Protein AF-A0A0C9S040-F1 (afdb_monomer_lite)

Structure (mmCIF, N/CA/C/O backbone):
data_AF-A0A0C9S040-F1
#
_entry.id   AF-A0A0C9S040-F1
#
loop_
_atom_site.group_PDB
_atom_site.id
_atom_site.type_symbol
_atom_site.label_atom_id
_atom_site.label_alt_id
_atom_site.label_comp_id
_atom_site.label_asym_id
_atom_site.label_entity_id
_atom_site.label_seq_id
_atom_site.pdbx_PDB_ins_code
_atom_site.Cartn_x
_atom_site.Cartn_y
_atom_site.Cartn_z
_atom_site.occupancy
_atom_site.B_iso_or_equiv
_atom_site.auth_seq_id
_atom_site.auth_comp_id
_atom_site.auth_asym_id
_atom_site.auth_atom_id
_atom_site.pdbx_PDB_model_num
ATOM 1 N N . VAL A 1 1 ? 2.279 -11.342 -11.934 1.00 84.12 1 VAL A N 1
ATOM 2 C CA . VAL A 1 1 ? 2.786 -9.944 -11.897 1.00 84.12 1 VAL A CA 1
ATOM 3 C C . VAL A 1 1 ? 4.311 -9.869 -11.850 1.00 84.12 1 VAL A C 1
ATOM 5 O O . VAL A 1 1 ? 4.880 -9.304 -12.769 1.00 84.12 1 VAL A O 1
ATOM 8 N N . LEU A 1 2 ? 4.986 -10.431 -10.835 1.00 86.75 2 LEU A N 1
ATOM 9 C CA . LEU A 1 2 ? 6.439 -10.244 -10.645 1.00 86.75 2 LEU A CA 1
ATOM 10 C C . LEU A 1 2 ? 7.306 -10.758 -11.810 1.00 86.75 2 LEU A C 1
ATOM 12 O O . LEU A 1 2 ? 8.221 -10.061 -12.237 1.00 86.75 2 LEU A O 1
ATOM 16 N N . GLU A 1 3 ? 6.994 -11.932 -12.362 1.00 86.62 3 GLU A N 1
ATOM 17 C CA . GLU A 1 3 ? 7.709 -12.482 -13.528 1.00 86.62 3 GLU A CA 1
ATOM 18 C C . GLU A 1 3 ? 7.526 -11.610 -14.780 1.00 86.62 3 GLU A C 1
ATOM 20 O O . GLU A 1 3 ? 8.490 -11.266 -15.460 1.00 86.62 3 GLU A O 1
ATOM 25 N N . ASP A 1 4 ? 6.288 -11.183 -15.041 1.00 87.44 4 ASP A N 1
ATOM 26 C CA . ASP A 1 4 ? 5.953 -10.288 -16.151 1.00 87.44 4 ASP A CA 1
ATOM 27 C C . ASP A 1 4 ? 6.653 -8.925 -16.013 1.00 87.44 4 ASP A C 1
ATOM 29 O O . ASP A 1 4 ? 7.195 -8.408 -16.990 1.00 87.44 4 ASP A O 1
ATOM 33 N N . PHE A 1 5 ? 6.731 -8.377 -14.798 1.00 91.38 5 PHE A N 1
ATOM 34 C CA . PHE A 1 5 ? 7.498 -7.165 -14.513 1.00 91.38 5 PHE A CA 1
ATOM 35 C C . PHE A 1 5 ? 8.992 -7.357 -14.799 1.00 91.38 5 PHE A C 1
ATOM 37 O O . PHE A 1 5 ? 9.573 -6.557 -15.528 1.00 91.38 5 PHE A O 1
ATOM 44 N N . ALA A 1 6 ? 9.608 -8.432 -14.298 1.00 90.56 6 ALA A N 1
ATOM 45 C CA . ALA A 1 6 ? 11.033 -8.706 -14.497 1.00 90.56 6 ALA A CA 1
ATOM 46 C C . ALA A 1 6 ? 11.404 -8.948 -15.971 1.00 90.56 6 ALA A C 1
ATOM 48 O O . ALA A 1 6 ? 12.523 -8.644 -16.381 1.00 90.56 6 ALA A O 1
ATOM 49 N N . SER A 1 7 ? 10.462 -9.448 -16.778 1.00 90.38 7 SER A N 1
ATOM 50 C CA . SER A 1 7 ? 10.652 -9.597 -18.226 1.00 90.38 7 SER A CA 1
ATOM 51 C C . SER A 1 7 ? 10.670 -8.259 -18.982 1.00 90.38 7 SER A C 1
ATOM 53 O O . SER A 1 7 ? 11.285 -8.160 -20.042 1.00 90.38 7 SER A O 1
ATOM 55 N N . LYS A 1 8 ? 10.012 -7.224 -18.440 1.00 88.44 8 LYS A N 1
ATOM 56 C CA . LYS A 1 8 ? 9.801 -5.922 -19.099 1.00 88.44 8 LYS A CA 1
ATOM 57 C C . LYS A 1 8 ? 10.643 -4.792 -18.507 1.00 88.44 8 LYS A C 1
ATOM 59 O O . LYS A 1 8 ? 10.935 -3.829 -19.209 1.00 88.44 8 LYS A O 1
ATOM 64 N N . VAL A 1 9 ? 11.035 -4.896 -17.238 1.00 89.75 9 VAL A N 1
ATOM 65 C CA . VAL A 1 9 ? 11.818 -3.887 -16.515 1.00 89.75 9 VAL A CA 1
ATOM 66 C C . VAL A 1 9 ? 13.163 -4.490 -16.099 1.00 89.75 9 VAL A C 1
ATOM 68 O O . VAL A 1 9 ? 13.191 -5.364 -15.228 1.00 89.75 9 VAL A O 1
ATOM 71 N N . PRO A 1 10 ? 14.288 -4.027 -16.677 1.00 90.25 10 PRO A N 1
ATOM 72 C CA . PRO A 1 10 ? 15.604 -4.590 -16.398 1.00 90.25 10 PRO A CA 1
ATOM 73 C C . PRO A 1 10 ? 15.981 -4.537 -14.912 1.00 90.25 10 PRO A C 1
ATOM 75 O O . PRO A 1 10 ? 15.891 -3.494 -14.272 1.00 90.25 10 PRO A O 1
ATOM 78 N N . SER A 1 11 ? 16.481 -5.648 -14.367 1.00 88.56 11 SER A N 1
ATOM 79 C CA . SER A 1 11 ? 16.785 -5.775 -12.931 1.00 88.56 11 SER A CA 1
ATOM 80 C C . SER A 1 11 ? 17.815 -4.785 -12.395 1.00 88.56 11 SER A C 1
ATOM 82 O O . SER A 1 11 ? 17.734 -4.361 -11.244 1.00 88.56 11 SER A O 1
ATOM 84 N N . HIS A 1 12 ? 18.755 -4.357 -13.234 1.00 89.25 12 HIS A N 1
ATOM 85 C CA . HIS A 1 12 ? 19.780 -3.388 -12.851 1.00 89.25 12 HIS A CA 1
ATOM 86 C C . HIS A 1 12 ? 19.231 -1.970 -12.620 1.00 89.25 12 HIS A C 1
ATOM 88 O O . HIS A 1 12 ? 19.921 -1.161 -12.007 1.00 89.25 12 HIS A O 1
ATOM 94 N N . THR A 1 13 ? 18.018 -1.649 -13.090 1.00 88.12 13 THR A N 1
ATOM 95 C CA . THR A 1 13 ? 17.415 -0.318 -12.905 1.00 88.12 13 THR A CA 1
ATOM 96 C C . THR A 1 13 ? 16.521 -0.234 -11.671 1.00 88.12 13 THR A C 1
ATOM 98 O O . THR A 1 13 ? 16.062 0.856 -11.341 1.00 88.12 13 THR A O 1
ATOM 101 N N . TRP A 1 14 ? 16.252 -1.352 -10.985 1.00 89.94 14 TRP A N 1
ATOM 102 C CA . TRP A 1 14 ? 15.253 -1.415 -9.912 1.00 89.94 14 TRP A CA 1
ATOM 103 C C . TRP A 1 14 ? 15.593 -0.522 -8.714 1.00 89.94 14 TRP A C 1
ATOM 105 O O . TRP A 1 14 ? 14.706 0.124 -8.169 1.00 89.94 14 TRP A O 1
ATOM 115 N N . SER A 1 15 ? 16.868 -0.435 -8.325 1.00 88.81 15 SER A N 1
ATOM 116 C CA . SER A 1 15 ? 17.301 0.351 -7.159 1.00 88.81 15 SER A CA 1
ATOM 117 C C . SER A 1 15 ? 17.178 1.865 -7.345 1.00 88.81 15 SER A C 1
ATOM 119 O O . SER A 1 15 ? 17.129 2.596 -6.362 1.00 88.81 15 SER A O 1
ATOM 121 N N . SER A 1 16 ? 17.172 2.342 -8.590 1.00 88.19 16 SER A N 1
ATOM 122 C CA . SER A 1 16 ? 17.069 3.765 -8.940 1.00 88.19 16 SER A CA 1
ATOM 123 C C . SER A 1 16 ? 15.746 4.108 -9.623 1.00 88.19 16 SER A C 1
ATOM 125 O O . SER A 1 16 ? 15.603 5.197 -10.177 1.00 88.19 16 SER A O 1
ATOM 127 N N . LEU A 1 17 ? 14.808 3.163 -9.662 1.00 88.94 17 LEU A N 1
ATOM 128 C CA . LEU A 1 17 ? 13.544 3.330 -10.355 1.00 88.94 17 LEU A CA 1
ATOM 129 C C . LEU A 1 17 ? 12.664 4.316 -9.583 1.00 88.94 17 LEU A C 1
ATOM 131 O O . LEU A 1 17 ? 12.450 4.161 -8.383 1.00 88.94 17 LEU A O 1
ATOM 135 N N . VAL A 1 18 ? 12.114 5.302 -10.286 1.00 86.19 18 VAL A N 1
ATOM 136 C CA . VAL A 1 18 ? 11.080 6.188 -9.747 1.00 86.19 18 VAL A CA 1
ATOM 137 C C . VAL A 1 18 ? 9.745 5.764 -10.343 1.00 86.19 18 VAL A C 1
ATOM 139 O O . VAL A 1 18 ? 9.658 5.548 -11.554 1.00 86.19 18 VAL A O 1
ATOM 142 N N . GLU A 1 19 ? 8.706 5.662 -9.514 1.00 84.31 19 GLU A N 1
ATOM 143 C CA . GLU A 1 19 ? 7.363 5.215 -9.913 1.00 84.31 19 GLU A CA 1
ATOM 144 C C . GLU A 1 19 ? 6.849 5.936 -11.170 1.00 84.31 19 GLU A C 1
ATOM 146 O O . GLU A 1 19 ? 6.439 5.287 -12.127 1.00 84.31 19 GLU A O 1
ATOM 151 N N . SER A 1 20 ? 6.991 7.264 -11.228 1.00 82.69 20 SER A N 1
ATOM 152 C CA . SER A 1 20 ? 6.561 8.091 -12.366 1.00 82.69 20 SER A CA 1
ATOM 153 C C . SER A 1 20 ? 7.306 7.818 -13.678 1.00 82.69 20 SER A C 1
ATOM 155 O O . SER A 1 20 ? 6.823 8.181 -14.748 1.00 82.69 20 SER A O 1
ATOM 157 N N . THR A 1 21 ? 8.482 7.192 -13.612 1.00 83.50 21 THR A N 1
ATOM 158 C CA . THR A 1 21 ? 9.308 6.851 -14.783 1.00 83.50 21 THR A CA 1
ATOM 159 C C . THR A 1 21 ? 9.160 5.392 -15.209 1.00 83.50 21 THR A C 1
ATOM 161 O O . THR A 1 21 ? 9.631 5.007 -16.281 1.00 83.50 21 THR A O 1
ATOM 164 N N . CYS A 1 22 ? 8.501 4.571 -14.389 1.00 86.06 22 CYS A N 1
ATOM 165 C CA . CYS A 1 22 ? 8.277 3.166 -14.679 1.00 86.06 22 CYS A CA 1
ATOM 166 C C . CYS A 1 22 ? 7.223 3.012 -15.783 1.00 86.06 22 CYS A C 1
ATOM 168 O O . CYS A 1 22 ? 6.063 3.368 -15.605 1.00 86.06 22 CYS A O 1
ATOM 170 N N . GLN A 1 23 ? 7.604 2.429 -16.920 1.00 84.25 23 GLN A N 1
ATOM 171 C CA . GLN A 1 23 ? 6.692 2.203 -18.052 1.00 84.25 23 GLN A CA 1
ATOM 172 C C . GLN A 1 23 ? 5.905 0.885 -17.954 1.00 84.25 23 GLN A C 1
ATOM 174 O O . GLN A 1 23 ? 5.395 0.377 -18.953 1.00 84.25 23 GLN A O 1
ATOM 179 N N . TYR A 1 24 ? 5.804 0.295 -16.763 1.00 89.25 24 TYR A N 1
ATOM 180 C CA . TYR A 1 24 ? 5.072 -0.952 -16.582 1.00 89.25 24 TYR A CA 1
ATOM 181 C C . TYR A 1 24 ? 3.561 -0.704 -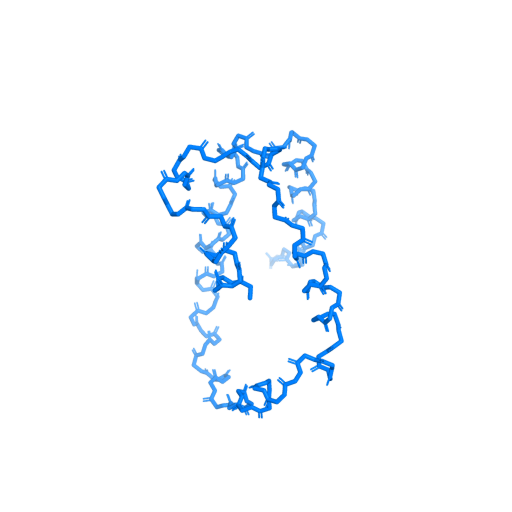16.465 1.00 89.25 24 TYR A C 1
ATOM 183 O O . TYR A 1 24 ? 3.080 -0.212 -15.451 1.00 89.25 24 TYR A O 1
ATOM 191 N N . GLN A 1 25 ? 2.804 -1.096 -17.493 1.00 88.81 25 GLN A N 1
ATOM 192 C CA . GLN A 1 25 ? 1.348 -0.881 -17.572 1.00 88.81 25 GLN A CA 1
ATOM 193 C C . GLN A 1 25 ? 0.506 -2.096 -17.132 1.00 88.81 25 GLN A C 1
ATOM 195 O O . GLN A 1 25 ? -0.718 -2.055 -17.186 1.00 88.81 25 GLN A O 1
ATOM 200 N N . GLY A 1 26 ? 1.132 -3.198 -16.701 1.00 88.56 26 GLY A N 1
ATOM 201 C CA . GLY A 1 26 ? 0.414 -4.444 -16.398 1.00 88.56 26 GLY A CA 1
ATOM 202 C C . GLY A 1 26 ? -0.415 -4.418 -15.107 1.00 88.56 26 GLY A C 1
ATOM 203 O O . GLY A 1 26 ? -1.333 -5.221 -14.966 1.00 88.56 26 GLY A O 1
ATOM 204 N N . LEU A 1 27 ? -0.112 -3.516 -14.163 1.00 90.06 27 LEU A N 1
ATOM 205 C CA . LEU A 1 27 ? -0.707 -3.535 -12.818 1.00 90.06 27 LEU A CA 1
ATOM 206 C C . LEU A 1 27 ? -2.226 -3.349 -12.822 1.00 90.06 27 LEU A C 1
ATOM 208 O O . LEU A 1 27 ? -2.912 -4.066 -12.102 1.00 90.06 27 LEU A O 1
ATOM 212 N N . GLU A 1 28 ? -2.749 -2.427 -13.630 1.00 89.62 28 GLU A N 1
ATOM 213 C CA . GLU A 1 28 ? -4.185 -2.129 -13.672 1.00 89.62 28 GLU A CA 1
ATOM 214 C C . GLU A 1 28 ? -4.998 -3.325 -14.184 1.00 89.62 28 GLU A C 1
ATOM 216 O O . GLU A 1 28 ? -6.003 -3.702 -13.581 1.00 89.62 28 GLU A O 1
ATOM 221 N N . ALA A 1 29 ? -4.512 -3.991 -15.236 1.00 88.38 29 ALA A N 1
ATOM 222 C CA . ALA A 1 29 ? -5.146 -5.185 -15.785 1.00 88.38 29 ALA A CA 1
ATOM 223 C C . ALA A 1 29 ? -5.154 -6.344 -14.776 1.00 88.38 29 ALA A C 1
ATOM 225 O O . ALA A 1 29 ? -6.189 -6.978 -14.572 1.00 88.38 29 ALA A O 1
ATOM 226 N N . TYR A 1 30 ? -4.027 -6.596 -14.100 1.00 86.00 30 TYR A N 1
ATOM 227 C CA . TYR A 1 30 ? -3.980 -7.604 -13.040 1.00 86.00 30 TYR A CA 1
ATOM 228 C C . TYR A 1 30 ? -4.889 -7.232 -11.864 1.00 86.00 30 TYR A C 1
ATOM 230 O O . TYR A 1 30 ? -5.595 -8.094 -11.355 1.00 86.00 30 TYR A O 1
ATOM 238 N N . LEU A 1 31 ? -4.936 -5.966 -11.446 1.00 87.69 31 LEU A N 1
ATOM 239 C CA . LEU A 1 31 ? -5.832 -5.546 -10.369 1.00 87.69 31 LEU A CA 1
ATOM 240 C C . LEU A 1 31 ? -7.299 -5.819 -10.724 1.00 87.69 31 LEU A C 1
ATOM 242 O O . LEU A 1 31 ? -8.025 -6.329 -9.873 1.00 87.69 31 LEU A O 1
ATOM 246 N N . ALA A 1 32 ? -7.708 -5.521 -11.962 1.00 87.81 32 ALA A N 1
ATOM 247 C CA . ALA A 1 32 ? -9.066 -5.737 -12.453 1.00 87.81 32 ALA A CA 1
ATOM 248 C C . ALA A 1 32 ? -9.445 -7.226 -12.510 1.00 87.81 32 ALA A C 1
ATOM 250 O O . ALA A 1 32 ? -10.486 -7.604 -11.981 1.00 87.81 32 ALA A O 1
ATOM 251 N N . ILE A 1 33 ? -8.583 -8.079 -13.077 1.00 82.31 33 ILE A N 1
ATOM 252 C CA . ILE A 1 33 ? -8.831 -9.531 -13.182 1.00 82.31 33 ILE A CA 1
ATOM 253 C C . ILE A 1 33 ? -9.012 -10.163 -11.794 1.00 82.31 33 ILE A C 1
ATOM 255 O O . ILE A 1 33 ? -9.860 -11.029 -11.606 1.00 82.31 33 ILE A O 1
ATOM 259 N N . TYR A 1 34 ? -8.253 -9.700 -10.798 1.00 81.00 34 TYR A N 1
ATOM 260 C CA . TYR A 1 34 ? -8.293 -10.250 -9.441 1.00 81.00 34 TYR A CA 1
ATOM 261 C C . TYR A 1 34 ? -9.342 -9.590 -8.526 1.00 81.00 34 TYR A C 1
ATOM 263 O O . TYR A 1 34 ? -9.485 -10.022 -7.381 1.00 81.00 34 TYR A O 1
ATOM 271 N N . GLN A 1 35 ? -10.112 -8.598 -9.000 1.00 81.12 35 GLN A N 1
ATOM 272 C CA . GLN A 1 35 ? -11.323 -8.150 -8.289 1.00 81.12 35 GLN A CA 1
ATOM 273 C C . GLN A 1 35 ? -12.408 -9.234 -8.280 1.00 81.12 35 GLN A C 1
ATOM 275 O O . GLN A 1 35 ? -13.223 -9.275 -7.358 1.00 81.12 35 GLN A O 1
ATOM 280 N N . GLU A 1 36 ? -12.410 -10.122 -9.279 1.00 75.56 36 GLU A N 1
ATOM 281 C CA . GLU A 1 36 ? -13.331 -11.250 -9.381 1.00 75.56 36 GLU A CA 1
ATOM 282 C C . GLU A 1 36 ? -12.574 -12.567 -9.136 1.00 75.56 36 GLU A C 1
ATOM 284 O O . GLU A 1 36 ? -11.969 -13.118 -10.055 1.00 75.56 36 GLU A O 1
ATOM 289 N N . PRO A 1 37 ? -12.624 -13.145 -7.916 1.00 67.31 37 PRO A N 1
ATOM 290 C CA . PRO A 1 37 ? -11.836 -14.333 -7.557 1.00 67.31 37 PRO A CA 1
ATOM 291 C C . PRO A 1 37 ? -12.079 -15.566 -8.439 1.00 67.31 37 PRO A C 1
ATOM 293 O O . PRO A 1 37 ? -11.287 -16.506 -8.417 1.00 67.31 37 PRO A O 1
ATOM 296 N N . LYS A 1 38 ? -13.192 -15.580 -9.184 1.00 66.69 38 LYS A N 1
ATOM 297 C CA . LYS A 1 38 ? -13.572 -16.644 -10.120 1.00 66.69 38 LYS A CA 1
ATOM 298 C C . LYS A 1 38 ? -12.821 -16.563 -11.454 1.00 66.69 38 LYS A C 1
ATOM 300 O O . LYS A 1 38 ? -12.586 -17.606 -12.051 1.00 66.69 38 LYS A O 1
ATOM 305 N N . GLU A 1 39 ? -12.426 -15.363 -11.875 1.00 63.19 39 GLU A N 1
ATOM 306 C CA . GLU A 1 39 ? -11.744 -15.085 -13.149 1.00 63.19 39 GLU A CA 1
ATOM 307 C C . GLU A 1 39 ? -10.206 -15.128 -13.016 1.00 63.19 39 GLU A C 1
ATOM 309 O O . GLU A 1 39 ? -9.485 -15.084 -14.006 1.00 63.19 39 GLU A O 1
ATOM 314 N N . ALA A 1 40 ? -9.684 -15.266 -11.791 1.0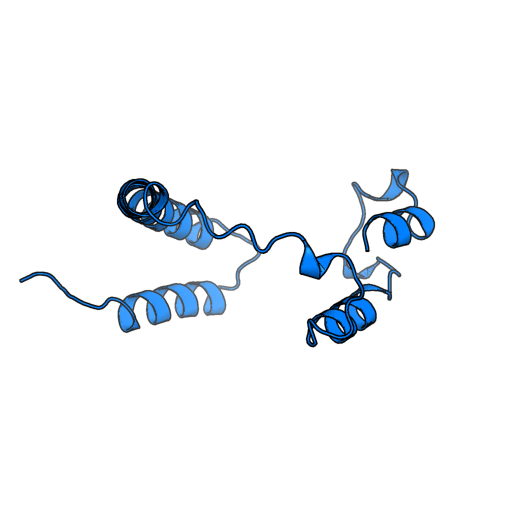0 61.19 40 ALA A N 1
ATOM 315 C CA . ALA A 1 40 ? -8.249 -15.285 -11.479 1.00 61.19 40 ALA A CA 1
ATOM 316 C C . ALA A 1 40 ? -7.514 -16.622 -11.780 1.00 61.19 40 ALA A C 1
ATOM 318 O O . ALA A 1 40 ? -6.310 -16.710 -11.553 1.00 61.19 40 ALA A O 1
ATOM 319 N N . ASP A 1 41 ? -8.237 -17.626 -12.292 1.00 59.16 41 ASP A N 1
ATOM 320 C CA . ASP A 1 41 ? -7.829 -18.991 -12.679 1.00 59.16 41 ASP A CA 1
ATOM 321 C C . ASP A 1 41 ? -7.147 -19.898 -11.613 1.00 59.16 41 ASP A C 1
ATOM 323 O O . ASP A 1 41 ? -6.306 -19.500 -10.809 1.00 59.16 41 ASP A O 1
ATOM 327 N N . ALA A 1 42 ? -7.589 -21.162 -11.638 1.00 51.75 42 ALA A N 1
ATOM 328 C CA . ALA A 1 42 ? -7.245 -22.429 -10.964 1.00 51.75 42 ALA A CA 1
ATOM 329 C C . ALA A 1 42 ? -6.508 -22.506 -9.602 1.00 51.75 42 ALA A C 1
ATOM 331 O O . ALA A 1 42 ? -6.797 -23.436 -8.843 1.00 51.75 42 ALA A O 1
ATOM 332 N N . MET A 1 43 ? -5.586 -21.614 -9.240 1.00 52.78 43 MET A N 1
ATOM 333 C CA . MET A 1 43 ? -4.724 -21.809 -8.058 1.00 52.78 43 MET A CA 1
ATOM 334 C C . MET A 1 43 ? -5.353 -21.327 -6.739 1.00 52.78 43 MET A C 1
ATOM 336 O O . MET A 1 43 ? -4.999 -21.802 -5.661 1.00 52.78 43 MET A O 1
ATOM 340 N N . THR A 1 44 ? -6.386 -20.485 -6.819 1.00 53.97 44 THR A N 1
ATOM 341 C CA . THR A 1 44 ? -7.182 -20.001 -5.672 1.00 53.97 44 THR A CA 1
ATOM 342 C C . THR A 1 44 ? -8.030 -21.103 -5.017 1.00 53.97 44 THR A C 1
ATOM 344 O O . THR A 1 44 ? -8.549 -20.923 -3.919 1.00 53.97 44 THR A O 1
ATOM 347 N N . LYS A 1 45 ? -8.172 -22.272 -5.657 1.00 48.94 45 LYS A N 1
ATOM 348 C CA . LYS A 1 45 ? -9.004 -23.374 -5.147 1.00 48.94 45 LYS A CA 1
ATOM 349 C C . LYS A 1 45 ? -8.310 -24.247 -4.089 1.00 48.94 45 LYS A C 1
ATOM 351 O O . LYS A 1 45 ? -9.003 -25.002 -3.417 1.00 48.94 45 LYS A O 1
ATOM 356 N N . ILE A 1 46 ? -6.981 -24.171 -3.951 1.00 51.28 46 ILE A N 1
ATOM 357 C CA . ILE A 1 46 ? -6.194 -25.110 -3.125 1.00 51.28 46 ILE A CA 1
ATOM 358 C C . ILE A 1 46 ? -5.940 -24.601 -1.696 1.00 51.28 46 ILE A C 1
ATOM 360 O O . ILE A 1 46 ? -5.720 -25.412 -0.808 1.00 51.28 46 ILE A O 1
ATOM 364 N N . GLN A 1 47 ? -6.053 -23.300 -1.413 1.00 45.47 47 GLN A N 1
ATOM 365 C CA . GLN A 1 47 ? -5.734 -22.762 -0.080 1.00 45.47 47 GLN A CA 1
ATOM 366 C C . GLN A 1 47 ? -6.972 -22.555 0.806 1.00 45.47 47 GLN A C 1
ATOM 368 O O . GLN A 1 47 ? -7.141 -21.516 1.439 1.00 45.47 47 GLN A O 1
ATOM 373 N N . ALA A 1 48 ? -7.850 -23.557 0.831 1.00 51.69 48 ALA A N 1
ATOM 374 C CA . ALA A 1 48 ? -9.032 -23.613 1.690 1.00 51.69 48 ALA A CA 1
ATOM 375 C C . ALA A 1 48 ? -8.808 -24.512 2.923 1.00 51.69 48 ALA A C 1
ATOM 377 O O . ALA A 1 48 ? -9.735 -25.182 3.375 1.00 51.69 48 ALA A O 1
ATOM 378 N N . ASP A 1 49 ? -7.588 -24.530 3.468 1.00 48.31 49 ASP A N 1
ATOM 379 C CA . ASP A 1 49 ? -7.267 -25.324 4.655 1.00 48.31 49 ASP A CA 1
ATOM 380 C C . ASP A 1 49 ? -7.632 -24.544 5.924 1.00 48.31 49 ASP A C 1
ATOM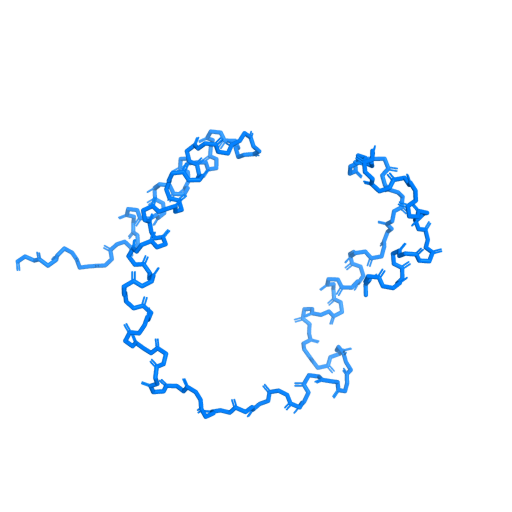 382 O O . ASP A 1 49 ? -6.936 -23.651 6.401 1.00 48.31 49 ASP A O 1
ATOM 386 N N . LEU A 1 50 ? -8.818 -24.894 6.411 1.00 52.81 50 LEU A N 1
ATOM 387 C CA . LEU A 1 50 ? -9.614 -24.294 7.476 1.00 52.81 50 LEU A CA 1
ATOM 388 C C . LEU A 1 50 ? -9.165 -24.629 8.918 1.00 52.81 50 LEU A C 1
ATOM 390 O O . LEU A 1 50 ? -9.880 -24.280 9.855 1.00 52.81 50 LEU A O 1
ATOM 394 N N . ASP A 1 51 ? -7.989 -25.217 9.149 1.00 48.84 51 ASP A N 1
ATOM 395 C CA . ASP A 1 51 ? -7.636 -25.819 10.454 1.00 48.84 51 ASP A CA 1
ATOM 396 C C . ASP A 1 51 ? -6.640 -25.017 11.323 1.00 48.84 51 ASP A C 1
ATOM 398 O O . ASP A 1 51 ? -5.872 -25.583 12.099 1.00 48.84 51 ASP A O 1
ATOM 402 N N . GLU A 1 52 ? -6.674 -23.680 11.273 1.00 53.97 52 GLU A N 1
ATOM 403 C CA . GLU A 1 52 ? -5.831 -22.827 12.139 1.00 53.97 52 GLU A CA 1
ATOM 404 C C . GLU A 1 52 ? -6.625 -21.820 12.997 1.00 53.97 52 GLU A C 1
ATOM 406 O O . GLU A 1 52 ? -6.089 -20.872 13.560 1.00 53.97 52 GLU A O 1
ATOM 411 N N . THR A 1 53 ? -7.937 -21.989 13.154 1.00 54.91 53 THR A N 1
ATOM 412 C CA . THR A 1 53 ? -8.781 -20.947 13.777 1.00 54.91 53 THR A CA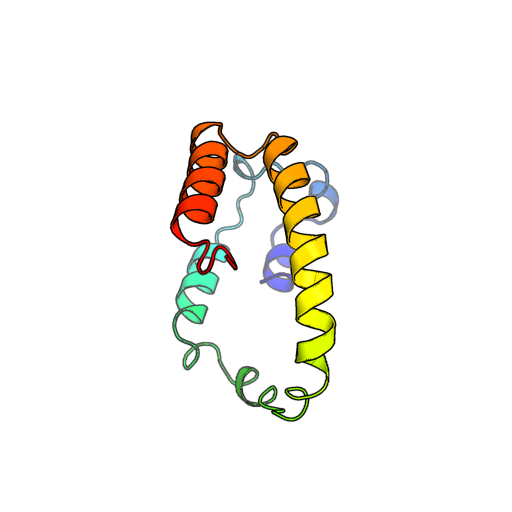 1
ATOM 413 C C . THR A 1 53 ? -8.737 -20.901 15.309 1.00 54.91 53 THR A C 1
ATOM 415 O O . THR A 1 53 ? -9.210 -19.930 15.898 1.00 54.91 53 THR A O 1
ATOM 418 N N . LYS A 1 54 ? -8.156 -21.901 15.990 1.00 50.97 54 LYS A N 1
ATOM 419 C CA . LYS A 1 54 ? -8.189 -21.985 17.467 1.00 50.97 54 LYS A CA 1
ATOM 420 C C . LYS A 1 54 ? -6.908 -21.523 18.179 1.00 50.97 54 LYS A C 1
ATOM 422 O O . LYS A 1 54 ? -7.001 -21.046 19.306 1.00 50.97 54 LYS A O 1
ATOM 427 N N . ILE A 1 55 ? -5.733 -21.623 17.551 1.00 55.00 55 ILE A N 1
ATOM 428 C CA . ILE A 1 55 ? -4.444 -21.222 18.162 1.00 55.00 55 ILE A CA 1
ATOM 429 C C . ILE A 1 55 ? -4.145 -19.730 17.912 1.00 55.00 55 ILE A C 1
ATOM 431 O O . ILE A 1 55 ? -3.608 -19.049 18.784 1.00 55.00 55 ILE A O 1
ATOM 435 N N . ILE A 1 56 ? -4.569 -19.185 16.768 1.00 53.78 56 ILE A N 1
ATOM 436 C CA . ILE A 1 56 ? -4.291 -17.800 16.352 1.00 53.78 56 ILE A CA 1
ATOM 437 C C . ILE A 1 56 ? -4.941 -16.749 17.271 1.00 53.78 56 ILE A C 1
ATOM 439 O O . ILE A 1 56 ? -4.370 -15.673 17.444 1.00 53.78 56 ILE A O 1
ATOM 443 N N . LEU A 1 57 ? -6.091 -17.042 17.898 1.00 54.38 57 LEU A N 1
ATOM 444 C CA . LEU A 1 57 ? -6.889 -16.061 18.659 1.00 54.38 57 LEU A CA 1
ATOM 445 C C . LEU A 1 57 ? -6.194 -15.495 19.912 1.00 54.38 57 LEU A C 1
ATOM 447 O O . LEU A 1 57 ? -6.338 -14.311 20.208 1.00 54.38 57 LEU A O 1
ATOM 451 N N . HIS A 1 58 ? -5.414 -16.300 20.642 1.00 50.88 58 HIS A N 1
ATOM 452 C CA . HIS A 1 58 ? -4.695 -15.804 21.825 1.00 50.88 58 HIS A CA 1
ATOM 453 C C . HIS A 1 58 ? -3.425 -15.026 21.455 1.00 50.88 58 HIS A C 1
ATOM 455 O O . HIS A 1 58 ? -3.149 -13.999 22.068 1.00 50.88 58 HIS A O 1
ATOM 461 N N . ASN A 1 59 ? -2.728 -15.426 20.386 1.00 55.66 59 ASN A N 1
ATOM 462 C CA . ASN A 1 59 ? -1.599 -14.664 19.844 1.00 55.66 59 ASN A CA 1
ATOM 463 C C . ASN A 1 59 ? -2.040 -13.335 19.205 1.00 55.66 59 ASN A C 1
ATOM 465 O O . ASN A 1 59 ? -1.252 -12.397 19.138 1.00 55.66 59 ASN A O 1
ATOM 469 N N . THR A 1 60 ? -3.288 -13.219 18.736 1.00 60.59 60 THR A N 1
ATOM 470 C CA . THR A 1 60 ? -3.764 -11.997 18.070 1.00 60.59 60 THR A CA 1
ATOM 471 C C . THR A 1 60 ? -4.031 -10.857 19.032 1.00 60.59 60 THR A C 1
ATOM 473 O O . THR A 1 60 ? -3.838 -9.725 18.623 1.00 60.59 60 THR A O 1
ATOM 476 N N . ILE A 1 61 ? -4.447 -11.086 20.280 1.00 56.84 61 ILE A N 1
ATOM 477 C CA . ILE A 1 61 ? -4.779 -9.962 21.173 1.00 56.84 61 ILE A CA 1
ATOM 478 C C . ILE A 1 61 ? -3.510 -9.203 21.583 1.00 56.84 61 ILE A C 1
ATOM 480 O O . ILE A 1 61 ? -3.449 -7.990 21.398 1.00 56.84 61 ILE A O 1
ATOM 484 N N . GLU A 1 62 ? -2.472 -9.902 22.051 1.00 56.84 62 GLU A N 1
ATOM 485 C CA . GLU A 1 62 ? -1.183 -9.275 22.389 1.00 56.84 62 GLU A CA 1
ATOM 486 C C . GLU A 1 62 ? -0.495 -8.698 21.145 1.00 56.84 62 GLU A C 1
ATOM 488 O O . GLU A 1 62 ? -0.071 -7.542 21.158 1.00 56.84 62 GLU A O 1
ATOM 493 N N . ALA A 1 63 ? -0.492 -9.432 20.024 1.00 61.72 63 ALA A N 1
ATOM 494 C CA . ALA A 1 63 ? 0.072 -8.929 18.773 1.00 61.72 63 ALA A CA 1
ATOM 495 C C . ALA A 1 63 ? -0.707 -7.736 18.197 1.00 61.72 63 ALA A C 1
ATOM 497 O O . ALA A 1 63 ? -0.106 -6.880 17.556 1.00 61.72 63 ALA A O 1
ATOM 498 N N . VAL A 1 64 ? -2.027 -7.638 18.399 1.00 64.19 64 VAL A N 1
ATOM 499 C CA . VAL A 1 64 ? -2.832 -6.475 17.980 1.00 64.19 64 VAL A CA 1
ATOM 500 C C . VAL A 1 64 ? -2.535 -5.266 18.858 1.00 64.19 64 VAL A C 1
ATOM 502 O O . VAL A 1 64 ? -2.456 -4.160 18.323 1.00 64.19 64 VAL A O 1
ATOM 505 N N . LEU A 1 65 ? -2.333 -5.453 20.165 1.00 59.81 65 LEU A N 1
ATOM 506 C CA . LEU A 1 65 ? -1.954 -4.369 21.075 1.00 59.81 65 LEU A CA 1
ATOM 507 C C . LEU A 1 65 ? -0.556 -3.826 20.739 1.00 59.81 65 LEU A C 1
ATOM 509 O O . LEU A 1 65 ? -0.418 -2.628 20.492 1.00 59.81 65 LEU A O 1
ATOM 513 N N . GLU A 1 66 ? 0.446 -4.700 20.604 1.00 67.19 66 GLU A N 1
ATOM 514 C CA . GLU A 1 66 ? 1.813 -4.310 20.223 1.00 67.19 66 GLU A CA 1
ATOM 515 C C . GLU A 1 66 ? 1.860 -3.711 18.803 1.00 67.19 66 GLU A C 1
ATOM 517 O O . GLU A 1 66 ? 2.509 -2.689 18.555 1.00 67.19 66 GLU A O 1
ATOM 522 N N . ARG A 1 67 ? 1.099 -4.281 17.856 1.00 65.88 67 ARG A N 1
ATOM 523 C CA . ARG A 1 67 ? 0.929 -3.708 16.512 1.00 65.88 67 ARG A CA 1
ATOM 524 C C . ARG A 1 67 ? 0.261 -2.341 16.574 1.00 65.88 67 ARG A C 1
ATOM 526 O O . ARG A 1 67 ? 0.633 -1.489 15.780 1.00 65.88 67 ARG A O 1
ATOM 533 N N . GLY A 1 68 ? -0.695 -2.119 17.471 1.00 64.75 68 GLY A N 1
ATOM 534 C CA . GLY A 1 68 ? -1.399 -0.847 17.622 1.00 64.75 68 GLY A CA 1
ATOM 535 C C . GLY A 1 68 ? -0.482 0.303 18.040 1.00 64.75 68 GLY A C 1
ATOM 536 O O . GLY A 1 68 ? -0.599 1.391 17.477 1.00 64.75 68 GLY A O 1
ATOM 537 N N . GLU A 1 69 ? 0.443 0.067 18.974 1.00 66.81 69 GLU A N 1
ATOM 538 C CA . GLU A 1 69 ? 1.440 1.064 19.404 1.00 66.81 69 GLU A CA 1
ATOM 539 C C . GLU A 1 69 ? 2.514 1.283 18.330 1.00 66.81 69 GLU A C 1
ATOM 541 O O . GLU A 1 69 ? 2.826 2.417 17.962 1.00 66.81 69 GLU A O 1
ATOM 546 N N . LYS A 1 70 ? 3.003 0.199 17.718 1.00 77.56 70 LYS A N 1
ATOM 547 C CA . LYS A 1 70 ? 3.994 0.275 16.638 1.00 77.56 70 LYS A CA 1
ATOM 548 C C . LYS A 1 70 ? 3.442 0.932 15.369 1.00 77.56 70 LYS A C 1
ATOM 550 O O . LYS A 1 70 ? 4.175 1.640 14.683 1.00 77.56 70 LYS A O 1
ATOM 555 N N . LEU A 1 71 ? 2.167 0.718 15.032 1.00 80.75 71 LEU A N 1
ATOM 556 C CA . LEU A 1 71 ? 1.539 1.329 13.856 1.00 80.75 71 LEU A CA 1
ATOM 557 C C . LEU A 1 71 ? 1.364 2.838 14.045 1.00 80.75 71 LEU A C 1
ATOM 559 O O . LEU A 1 71 ? 1.591 3.586 13.098 1.00 80.75 71 LEU A O 1
ATOM 563 N N . ASP A 1 72 ? 1.014 3.294 15.249 1.00 81.88 72 ASP A N 1
ATOM 564 C CA . ASP A 1 72 ? 0.884 4.725 15.544 1.00 81.88 72 ASP A CA 1
ATOM 565 C C . ASP A 1 72 ? 2.231 5.449 15.395 1.00 81.88 72 ASP A C 1
ATOM 567 O O . ASP A 1 72 ? 2.298 6.509 14.761 1.00 81.88 72 ASP A O 1
ATOM 571 N N . ASP A 1 73 ? 3.309 4.841 15.894 1.00 85.31 73 ASP A N 1
ATOM 572 C CA . ASP A 1 73 ? 4.673 5.345 15.726 1.00 85.31 73 ASP A CA 1
ATOM 573 C C . ASP A 1 73 ? 5.105 5.383 14.256 1.00 85.31 73 ASP A C 1
ATOM 575 O O . ASP A 1 73 ? 5.723 6.355 13.808 1.00 85.31 73 ASP A O 1
ATOM 579 N N . LEU A 1 74 ? 4.764 4.349 13.483 1.00 85.31 74 LEU A N 1
ATOM 580 C CA . LEU A 1 74 ? 5.066 4.285 12.053 1.00 85.31 74 LEU A CA 1
ATOM 581 C C . LEU A 1 74 ? 4.279 5.333 11.258 1.00 85.31 74 LEU A C 1
ATOM 583 O O . LEU A 1 74 ? 4.859 6.027 10.424 1.00 85.31 74 LEU A O 1
ATOM 587 N N . VAL A 1 75 ? 2.986 5.515 11.540 1.00 87.00 75 VAL A N 1
ATOM 588 C CA . VAL A 1 75 ? 2.157 6.545 10.891 1.00 87.00 75 VAL A CA 1
ATOM 589 C C . VAL A 1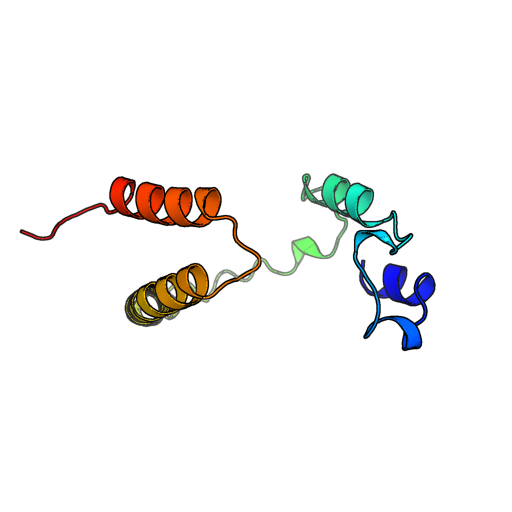 75 ? 2.662 7.944 11.239 1.00 87.00 75 VAL A C 1
ATOM 591 O O . VAL A 1 75 ? 2.684 8.823 10.375 1.00 87.00 75 VAL A O 1
ATOM 594 N N . ALA A 1 76 ? 3.097 8.175 12.480 1.00 84.38 76 ALA A N 1
ATOM 595 C CA . ALA A 1 76 ? 3.673 9.454 12.878 1.00 84.38 76 ALA A CA 1
ATOM 596 C C . ALA A 1 76 ? 4.967 9.761 12.104 1.00 84.38 76 ALA A C 1
ATOM 598 O O . ALA A 1 76 ? 5.106 10.874 11.583 1.00 84.38 76 ALA A O 1
ATOM 599 N N . LYS A 1 77 ? 5.865 8.774 11.983 1.00 87.88 77 LYS A N 1
ATOM 600 C CA . LYS A 1 77 ? 7.196 8.908 11.362 1.00 87.88 77 LYS A CA 1
ATOM 601 C C . LYS A 1 77 ? 7.206 8.817 9.832 1.00 87.88 77 LYS A C 1
ATOM 603 O O . LYS A 1 77 ? 8.171 9.268 9.233 1.00 87.88 77 LYS A O 1
ATOM 608 N N . SER A 1 78 ? 6.171 8.262 9.199 1.00 89.12 78 SER A N 1
ATOM 609 C CA . SER A 1 78 ? 6.108 8.119 7.736 1.00 89.12 78 SER A CA 1
ATOM 610 C C . SER A 1 78 ? 6.122 9.481 7.036 1.00 89.12 78 SER A C 1
ATOM 612 O O . SER A 1 78 ? 5.273 10.330 7.313 1.00 89.12 78 SER A O 1
ATOM 614 N N . GLU A 1 79 ? 7.075 9.695 6.132 1.00 88.00 79 GLU A N 1
ATOM 615 C CA . GLU A 1 79 ? 7.152 10.902 5.293 1.00 88.00 79 GLU A CA 1
ATOM 616 C C . GLU A 1 79 ? 6.225 10.813 4.070 1.00 88.00 79 GLU A C 1
ATOM 618 O O . GLU A 1 79 ? 5.756 11.837 3.579 1.00 88.00 79 GLU A O 1
ATOM 623 N N . ASP A 1 80 ? 5.869 9.592 3.660 1.00 85.12 80 ASP A N 1
ATOM 624 C CA . ASP A 1 80 ? 4.992 9.319 2.513 1.00 85.12 80 ASP A CA 1
ATOM 625 C C . ASP A 1 80 ? 3.514 9.622 2.801 1.00 85.12 80 ASP A C 1
ATOM 627 O O . ASP A 1 80 ? 2.712 9.843 1.892 1.00 85.12 80 ASP A O 1
ATOM 631 N N . LEU A 1 81 ? 3.122 9.641 4.079 1.00 88.94 81 LEU A N 1
ATOM 632 C CA . LEU A 1 81 ? 1.759 9.976 4.476 1.00 88.94 81 LEU A CA 1
ATOM 633 C C . LEU A 1 81 ? 1.587 11.485 4.633 1.00 88.94 81 LEU A C 1
ATOM 635 O O . LEU A 1 81 ? 2.180 12.122 5.507 1.00 88.94 81 LEU A O 1
ATOM 639 N N . SER A 1 82 ? 0.657 12.047 3.862 1.00 91.75 82 SER A N 1
ATOM 640 C CA . SER A 1 82 ? 0.239 13.436 4.035 1.00 91.75 82 SER A CA 1
ATOM 641 C C . SER A 1 82 ? -0.360 13.686 5.426 1.00 91.75 82 SER A C 1
ATOM 643 O O . SER A 1 82 ? -0.937 12.797 6.063 1.00 91.75 82 SER A O 1
ATOM 645 N N . MET A 1 83 ? -0.276 14.932 5.902 1.00 88.69 83 MET A N 1
ATOM 646 C CA . MET A 1 83 ? -0.830 15.329 7.203 1.00 88.69 83 MET A CA 1
ATOM 647 C C . MET A 1 83 ? -2.338 15.038 7.313 1.00 88.69 83 MET A C 1
ATOM 649 O O . MET A 1 83 ? -2.832 14.664 8.380 1.00 88.69 83 MET A O 1
ATOM 653 N N . GLN A 1 84 ? -3.061 15.150 6.198 1.00 90.31 84 GLN A N 1
ATOM 654 C CA . GLN A 1 84 ? -4.477 14.812 6.080 1.00 90.31 84 GLN A CA 1
ATOM 655 C C . GLN A 1 84 ? -4.697 13.312 6.298 1.00 90.31 84 GLN A C 1
ATOM 657 O O . GLN A 1 84 ? -5.553 12.938 7.097 1.00 90.31 84 GLN A O 1
ATOM 662 N N . SER A 1 85 ? -3.880 12.460 5.674 1.00 91.38 85 SER A N 1
ATOM 663 C CA . SER A 1 85 ? -3.958 10.999 5.823 1.00 91.38 85 SER A CA 1
ATOM 664 C C . SER A 1 85 ? -3.636 10.554 7.252 1.00 91.38 85 SER A C 1
ATOM 666 O O . SER A 1 85 ? -4.363 9.743 7.828 1.00 91.38 85 SER A O 1
ATOM 668 N N . LYS A 1 86 ? -2.611 11.150 7.881 1.00 90.38 86 LYS A N 1
ATOM 669 C CA . LYS A 1 86 ? -2.278 10.906 9.298 1.00 90.38 86 LYS A CA 1
ATOM 670 C C . LYS A 1 86 ? -3.424 11.306 10.232 1.00 90.38 86 LYS A C 1
ATOM 672 O O . LYS A 1 86 ? -3.720 10.605 11.200 1.00 90.38 86 LYS A O 1
ATOM 677 N N . THR A 1 87 ? -4.082 12.429 9.949 1.00 88.56 87 THR A N 1
ATOM 678 C CA . THR A 1 87 ? -5.235 12.902 10.731 1.00 88.56 87 THR A CA 1
ATOM 679 C C . THR A 1 87 ? -6.443 11.991 10.538 1.00 88.56 87 THR A C 1
ATOM 681 O O . THR A 1 87 ? -7.073 11.608 11.522 1.00 88.56 87 THR A O 1
ATOM 684 N N . PHE A 1 88 ? -6.729 11.588 9.298 1.00 90.94 88 PHE A N 1
ATOM 685 C CA . PHE A 1 88 ? -7.789 10.635 8.980 1.00 90.94 88 PHE A CA 1
ATOM 686 C C . PHE A 1 88 ? -7.604 9.322 9.745 1.00 90.94 88 PHE A C 1
ATOM 688 O O . PHE A 1 88 ? -8.534 8.887 10.419 1.00 90.94 88 PHE A O 1
ATOM 695 N N . TYR A 1 89 ? -6.393 8.753 9.734 1.00 88.94 89 TYR A N 1
ATOM 696 C CA . TYR A 1 89 ? -6.064 7.548 10.499 1.00 88.94 89 TYR A CA 1
ATOM 697 C C . TYR A 1 89 ? -6.376 7.709 12.000 1.00 88.94 89 TYR A C 1
ATOM 699 O O . TYR A 1 89 ? -7.090 6.888 12.580 1.00 88.94 89 TYR A O 1
ATOM 707 N N . LYS A 1 90 ? -5.920 8.806 12.627 1.00 87.69 90 LYS A N 1
ATOM 708 C CA . LYS A 1 90 ? -6.180 9.075 14.055 1.00 87.69 90 LYS A CA 1
ATOM 709 C C . LYS A 1 90 ? -7.671 9.225 14.359 1.00 87.69 90 LYS A C 1
ATOM 711 O O . LYS A 1 90 ? -8.141 8.711 15.373 1.00 87.69 90 LYS A O 1
ATOM 716 N N . THR A 1 91 ? -8.414 9.928 13.507 1.00 87.31 91 THR A N 1
ATOM 717 C CA . THR A 1 91 ? -9.858 10.133 13.682 1.00 87.31 91 THR A CA 1
ATOM 718 C C . THR A 1 91 ? -10.623 8.828 13.500 1.00 87.31 91 THR A C 1
ATOM 720 O O . THR A 1 91 ? -11.393 8.463 14.381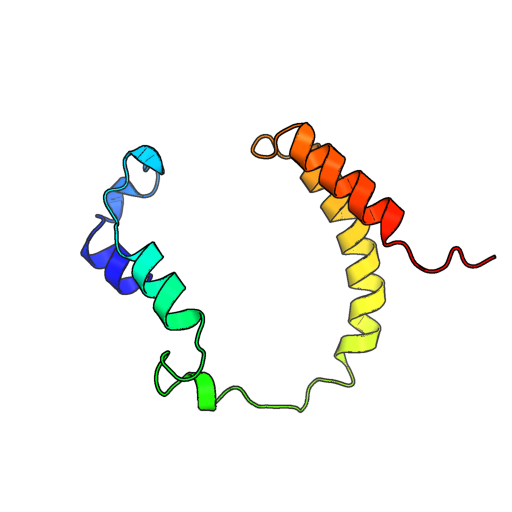 1.00 87.31 91 THR A O 1
ATOM 723 N N . ALA A 1 92 ? -10.362 8.078 12.426 1.00 87.44 92 ALA A N 1
ATOM 724 C CA . ALA A 1 92 ? -11.000 6.790 12.172 1.00 87.44 92 ALA A CA 1
ATOM 725 C C . ALA A 1 92 ? -10.757 5.801 13.321 1.00 87.44 92 ALA A C 1
ATOM 727 O O . ALA A 1 92 ? -11.689 5.121 13.748 1.00 87.44 92 ALA A O 1
ATOM 728 N N . ARG A 1 93 ? -9.542 5.762 13.883 1.00 83.25 93 ARG A N 1
ATOM 729 C CA . ARG A 1 93 ? -9.242 4.941 15.063 1.00 83.25 93 ARG A CA 1
ATOM 730 C C . ARG A 1 93 ? -10.069 5.369 16.278 1.00 83.25 93 ARG A C 1
ATOM 732 O O . ARG A 1 93 ? -10.703 4.525 16.901 1.00 83.25 93 ARG A O 1
ATOM 739 N N . LYS A 1 94 ? -10.119 6.671 16.588 1.00 82.19 94 LYS A N 1
ATOM 740 C CA . LYS A 1 94 ? -10.934 7.199 17.699 1.00 82.19 94 LYS A CA 1
ATOM 741 C C . LYS A 1 94 ? -12.427 6.922 17.526 1.00 82.19 94 LYS A C 1
ATOM 743 O O . LYS A 1 94 ? -13.116 6.712 18.514 1.00 82.19 94 LYS A O 1
ATOM 748 N N . THR A 1 95 ? -12.938 6.940 16.299 1.00 83.62 95 THR A N 1
ATOM 749 C CA . THR A 1 95 ? -14.359 6.687 16.024 1.00 83.62 95 THR A CA 1
ATOM 750 C C . THR A 1 95 ? -14.711 5.198 16.093 1.00 83.62 95 THR A C 1
ATOM 752 O O . THR A 1 95 ? -15.830 4.865 16.466 1.00 83.62 95 THR A O 1
ATOM 755 N N . ASN A 1 96 ? -13.766 4.305 15.786 1.00 76.31 96 ASN A N 1
ATOM 756 C CA . ASN A 1 96 ? -13.982 2.853 15.769 1.00 76.31 96 ASN A CA 1
ATOM 757 C C . ASN A 1 96 ? -13.488 2.128 17.032 1.00 76.31 96 ASN A C 1
ATOM 759 O O . ASN A 1 96 ? -13.534 0.899 17.086 1.00 76.31 96 ASN A O 1
ATOM 763 N N . GLN A 1 97 ? -13.021 2.854 18.053 1.00 72.69 97 GLN A N 1
ATOM 764 C CA . GLN A 1 97 ? -12.690 2.261 19.348 1.00 72.69 97 GLN A CA 1
ATOM 765 C C . GLN A 1 97 ? -13.996 1.867 20.064 1.00 72.69 97 GLN A C 1
ATOM 767 O O . GLN A 1 97 ? -14.628 2.654 20.765 1.00 72.69 97 GLN A O 1
ATOM 772 N N . CYS A 1 98 ? -14.474 0.650 19.818 1.00 66.25 98 CYS A N 1
ATOM 773 C CA . CYS A 1 98 ? -15.556 0.081 20.611 1.00 66.25 98 CYS A CA 1
ATOM 774 C C . CYS A 1 98 ? -15.027 -0.243 22.020 1.00 66.25 98 CYS A C 1
ATOM 776 O O . CYS A 1 98 ? -13.899 -0.712 22.155 1.00 66.25 98 CYS A O 1
ATOM 778 N N . CYS A 1 99 ? -15.857 -0.008 23.042 1.00 63.59 99 CYS A N 1
ATOM 779 C CA . CYS A 1 99 ? -15.614 -0.326 24.454 1.00 63.59 99 CYS A CA 1
ATOM 780 C C . CYS A 1 99 ? -14.427 0.411 25.108 1.00 63.59 99 CYS A C 1
ATOM 782 O O . CYS A 1 99 ? -13.338 -0.138 25.264 1.00 63.59 99 CYS A O 1
ATOM 784 N N . THR A 1 100 ? -14.675 1.606 25.657 1.00 52.59 100 THR A N 1
ATOM 785 C CA . THR A 1 100 ? -14.026 1.954 26.931 1.00 52.59 100 THR A CA 1
ATOM 786 C C . THR A 1 100 ? -14.564 0.977 27.967 1.00 52.59 100 THR A C 1
ATOM 788 O O . THR A 1 100 ? -15.729 1.080 28.353 1.00 52.59 100 THR A O 1
ATOM 791 N N . ILE A 1 101 ? -13.759 -0.013 28.347 1.00 47.12 101 ILE A N 1
ATOM 792 C CA . ILE A 1 101 ? -14.023 -0.829 29.533 1.00 47.12 101 ILE A CA 1
ATOM 793 C C . ILE A 1 101 ? -14.051 0.159 30.708 1.00 47.12 101 ILE A C 1
ATOM 795 O O . ILE A 1 101 ? -13.012 0.713 31.066 1.00 47.12 101 ILE A O 1
ATOM 799 N N . LEU A 1 102 ? -15.261 0.472 31.181 1.00 39.94 102 LEU A N 1
ATOM 800 C CA . LEU A 1 102 ? -15.511 1.184 32.435 1.00 39.94 102 LEU A CA 1
ATOM 801 C C . LEU A 1 102 ? -15.236 0.252 33.613 1.00 39.94 102 LEU A C 1
ATOM 803 O O . LEU A 1 102 ? -15.610 -0.938 33.505 1.00 39.94 102 LEU A O 1
#

InterPro domains:
  IPR042855 v-SNARE, coiled-coil homology domain [PF00957] (43-97)
  IPR042855 v-SNARE, coiled-coil homology domain [PS50892] (42-102)
  IPR045848 YKT6, SNARE motif [cd15867] (40-100)

Radius of gyration: 20.12 Å; chains: 1; bounding box: 35×41×52 Å

Organism: Amblyomma americanum (NCBI:txid6943)

Secondary structure (DSSP, 8-state):
-HHHHHHHS-GGGGGG--GGG----HHHHHHHHTTSTTTS-GGGGS----TTTTTHHHHHHHHHHHHHHHHHHHHHH-SSS-HHHHHHHHHHHHHH------

pLDDT: mean 75.3, std 15.41, range [39.94, 91.75]

Sequence (102 aa):
VLEDFASKVPSHTWSSLVESTCQYQGLEAYLAIYQEPKEADAMTKIQADLDETKIILHNTIEAVLERGEKLDDLVAKSEDLSMQSKTFYKTARKTNQCCTIL

Foldseek 3Di:
DVVVLCVPPPPVCVVVDDPVPDPDPCPVVLVVQVVDVVSNDDPSVPPPPPPPPPPVVVVCVVVVVVCVVVVLVCLVPDPPDDPVRSVVVVVVCVVPPPDPPD